Protein AF-A0A167DQ86-F1 (afdb_monomer_lite)

Organism: NCBI:txid796027

Radius of gyration: 18.03 Å; chains: 1; bounding box: 36×26×63 Å

pLDDT: mean 88.83, std 12.83, range [51.09, 98.56]

Secondary structure (DSSP, 8-state):
-HHHHHHHHHTTB--HHHHHHHHHHHHHHHHHHHHHHHHHHHSPP----TTPPTT-SHHHHHHHHHHHHHHHHHHHHTTTT--BHHHHHHHHHHHHHHHHHHHHHHH-TTS-HHHHHHHHHHHTTT---TT-

Structure (mmCIF, N/CA/C/O backbone):
data_AF-A0A167DQ86-F1
#
_entry.id   AF-A0A167DQ86-F1
#
loop_
_atom_site.group_PDB
_atom_site.id
_atom_site.type_symbol
_atom_site.label_atom_id
_atom_site.label_alt_id
_atom_site.label_comp_id
_atom_site.label_asym_id
_atom_site.label_entity_id
_atom_site.label_seq_id
_atom_site.pdbx_PDB_ins_code
_atom_site.Cartn_x
_atom_site.Cartn_y
_atom_site.Cartn_z
_atom_site.occupancy
_atom_site.B_iso_or_equiv
_atom_site.auth_seq_id
_atom_site.auth_comp_id
_atom_site.auth_asym_id
_atom_site.auth_atom_id
_atom_site.pdbx_PDB_model_num
ATOM 1 N N . MET A 1 1 ? 5.060 -5.202 -28.983 1.00 54.25 1 MET A N 1
ATOM 2 C CA . MET A 1 1 ? 5.391 -4.492 -27.725 1.00 54.25 1 MET A CA 1
ATOM 3 C C . MET A 1 1 ? 6.243 -5.345 -26.786 1.00 54.25 1 MET A C 1
ATOM 5 O O . MET A 1 1 ? 7.209 -4.807 -26.266 1.00 54.25 1 MET A O 1
ATOM 9 N N . GLU A 1 2 ? 5.991 -6.654 -26.638 1.00 55.84 2 GLU A N 1
ATOM 10 C CA . GLU A 1 2 ? 6.811 -7.569 -25.805 1.00 55.84 2 GLU A CA 1
ATOM 11 C C . GLU A 1 2 ? 8.326 -7.506 -26.061 1.00 55.84 2 GLU A C 1
ATOM 13 O O . GLU A 1 2 ? 9.114 -7.437 -25.121 1.00 55.84 2 GLU A O 1
ATOM 18 N N . PHE A 1 3 ? 8.755 -7.466 -27.329 1.00 51.72 3 PHE A N 1
ATOM 19 C CA . PHE A 1 3 ? 10.181 -7.402 -27.679 1.00 51.72 3 PHE A CA 1
ATOM 20 C C . PHE A 1 3 ? 10.897 -6.155 -27.127 1.00 51.72 3 PHE A C 1
ATOM 22 O O . PHE A 1 3 ? 12.071 -6.237 -26.772 1.00 51.72 3 PHE A O 1
ATOM 29 N N . ILE A 1 4 ? 10.200 -5.016 -27.021 1.00 56.81 4 ILE A N 1
ATOM 30 C CA . ILE A 1 4 ? 10.760 -3.756 -26.501 1.00 56.81 4 ILE A CA 1
ATOM 31 C C . ILE A 1 4 ? 10.888 -3.829 -24.975 1.00 56.81 4 ILE A C 1
ATOM 33 O O . ILE A 1 4 ? 11.920 -3.439 -24.430 1.00 56.81 4 ILE A O 1
ATOM 37 N N . ASN A 1 5 ? 9.898 -4.416 -24.295 1.00 57.16 5 ASN A N 1
ATOM 38 C CA . ASN A 1 5 ? 9.932 -4.623 -22.845 1.00 57.16 5 ASN A CA 1
ATOM 39 C C . ASN A 1 5 ? 11.073 -5.573 -22.441 1.00 57.16 5 ASN A C 1
ATOM 41 O O . ASN A 1 5 ? 11.830 -5.277 -21.517 1.00 57.16 5 ASN A O 1
ATOM 45 N N . LYS A 1 6 ? 11.281 -6.657 -23.201 1.00 58.72 6 LYS A N 1
ATOM 46 C CA . LYS A 1 6 ? 12.361 -7.627 -22.953 1.00 58.72 6 LYS A CA 1
ATOM 47 C C . LYS A 1 6 ? 13.763 -7.043 -23.189 1.00 58.72 6 LYS A C 1
ATOM 49 O O . LYS A 1 6 ? 14.715 -7.435 -22.512 1.00 58.72 6 LYS A O 1
ATOM 54 N N . LEU A 1 7 ? 13.907 -6.098 -24.128 1.00 59.38 7 LEU A N 1
ATOM 55 C CA . LEU A 1 7 ? 15.161 -5.361 -24.345 1.00 59.38 7 LEU A CA 1
ATOM 56 C C . LEU A 1 7 ? 15.422 -4.330 -23.236 1.00 59.38 7 LEU A C 1
ATOM 58 O O . LEU A 1 7 ? 16.546 -4.249 -22.742 1.00 59.38 7 LEU A O 1
ATOM 62 N N . GLY A 1 8 ? 14.391 -3.586 -22.819 1.00 61.59 8 GLY A N 1
ATOM 63 C CA . GLY A 1 8 ? 14.462 -2.643 -21.699 1.00 61.59 8 GLY A CA 1
ATOM 64 C C . GLY A 1 8 ? 14.874 -3.323 -20.392 1.00 61.59 8 GLY A C 1
ATOM 65 O O . GLY A 1 8 ? 15.741 -2.816 -19.684 1.00 61.59 8 GLY A O 1
ATOM 66 N N . TYR A 1 9 ? 14.367 -4.531 -20.137 1.00 61.41 9 TYR A N 1
ATOM 67 C CA . TYR A 1 9 ? 14.742 -5.340 -18.976 1.00 61.41 9 TYR A CA 1
ATOM 68 C C . TYR A 1 9 ? 16.229 -5.717 -18.950 1.00 61.41 9 TYR A C 1
ATOM 70 O O . TYR A 1 9 ? 16.888 -5.558 -17.923 1.00 61.41 9 TYR A O 1
ATOM 78 N N . LYS A 1 10 ? 16.804 -6.145 -20.084 1.00 62.16 10 LYS A N 1
ATOM 79 C CA . LYS A 1 10 ? 18.254 -6.413 -20.178 1.00 62.16 10 LYS A CA 1
ATOM 80 C C . LYS A 1 10 ? 19.101 -5.163 -19.915 1.00 62.16 10 LYS A C 1
ATOM 82 O O . LYS A 1 10 ? 20.251 -5.286 -19.505 1.00 62.16 10 LYS A O 1
ATOM 87 N N . ALA A 1 11 ? 18.527 -3.981 -20.125 1.00 72.81 11 ALA A N 1
ATOM 88 C CA . ALA A 1 11 ? 19.120 -2.693 -19.785 1.00 72.81 11 ALA A CA 1
ATOM 89 C C . ALA A 1 11 ? 18.756 -2.200 -18.363 1.00 72.81 11 ALA A C 1
ATOM 91 O O . ALA A 1 11 ? 19.175 -1.113 -17.972 1.00 72.81 11 ALA A O 1
ATOM 92 N N . GLY A 1 12 ? 18.019 -2.991 -17.574 1.00 82.88 12 GLY A N 1
ATOM 93 C CA . GLY A 1 12 ? 17.649 -2.685 -16.191 1.00 82.88 12 GLY A CA 1
ATOM 94 C C . GLY A 1 12 ? 16.401 -1.813 -16.035 1.00 82.88 12 GLY A C 1
ATOM 95 O O . GLY A 1 12 ? 16.280 -1.137 -15.008 1.00 82.88 12 GLY A O 1
ATOM 96 N N . PHE A 1 13 ? 15.494 -1.813 -17.019 1.00 89.31 13 PHE A N 1
ATOM 97 C CA . PHE A 1 13 ? 14.268 -1.013 -17.014 1.00 89.31 13 PHE A CA 1
ATOM 98 C C . PHE A 1 13 ? 12.974 -1.844 -16.975 1.00 89.31 13 PHE A C 1
ATOM 100 O O . PHE A 1 13 ? 12.912 -2.923 -17.559 1.00 89.31 13 PHE A O 1
ATOM 107 N N . VAL A 1 14 ? 11.933 -1.307 -16.332 1.00 90.25 14 VAL A N 1
ATOM 108 C CA . VAL A 1 14 ? 10.552 -1.824 -16.341 1.00 90.25 14 VAL A CA 1
ATOM 109 C C . VAL A 1 14 ? 9.670 -1.046 -17.328 1.00 90.25 14 VAL A C 1
ATOM 111 O O . VAL A 1 14 ? 9.972 0.113 -17.631 1.00 90.25 14 VAL A O 1
ATOM 114 N N . PRO A 1 15 ? 8.592 -1.648 -17.863 1.00 92.25 15 PRO A N 1
ATOM 115 C CA . PRO A 1 15 ? 7.664 -0.953 -18.751 1.00 92.25 15 PRO A CA 1
ATOM 116 C C . PRO A 1 15 ? 6.874 0.149 -18.031 1.00 92.25 15 PRO A C 1
ATOM 118 O O . PRO A 1 15 ? 6.706 0.139 -16.816 1.00 92.25 15 PRO A O 1
ATOM 121 N N . MET A 1 16 ? 6.307 1.078 -18.805 1.00 92.31 16 MET A N 1
ATOM 122 C CA . MET A 1 16 ? 5.452 2.153 -18.276 1.00 92.31 16 MET A CA 1
ATOM 123 C C . MET A 1 16 ? 4.210 1.628 -17.533 1.00 92.31 16 MET A C 1
ATOM 125 O O . MET A 1 16 ? 3.734 2.277 -16.607 1.00 92.31 16 MET A O 1
ATOM 129 N N . GLY A 1 17 ? 3.696 0.451 -17.914 1.00 94.44 17 GLY A N 1
ATOM 130 C CA . GLY A 1 17 ? 2.611 -0.215 -17.184 1.00 94.44 17 GLY A CA 1
ATOM 131 C C . GLY A 1 17 ? 2.967 -0.444 -15.715 1.00 94.44 17 GLY A C 1
ATOM 132 O O . GLY A 1 17 ? 2.192 -0.071 -14.839 1.00 94.44 17 GLY A O 1
ATOM 133 N N . ASP A 1 18 ? 4.187 -0.918 -15.455 1.00 95.38 18 ASP A N 1
ATOM 134 C CA . ASP A 1 18 ? 4.678 -1.198 -14.106 1.00 95.38 18 ASP A CA 1
ATOM 135 C C . ASP A 1 18 ? 4.803 0.094 -13.295 1.00 95.38 18 ASP A C 1
ATOM 137 O O . ASP A 1 18 ? 4.307 0.197 -12.179 1.00 95.38 18 ASP A O 1
ATOM 141 N N . VAL A 1 19 ? 5.358 1.137 -13.915 1.00 96.25 19 VAL A N 1
ATOM 142 C CA . VAL A 1 19 ? 5.466 2.481 -13.330 1.00 96.25 19 VAL A CA 1
ATOM 143 C C . VAL A 1 19 ? 4.095 3.050 -12.948 1.00 96.25 19 VAL A C 1
ATOM 145 O O . VAL A 1 19 ? 3.956 3.699 -11.910 1.00 96.25 19 VAL A O 1
ATOM 148 N N . ASN A 1 20 ? 3.074 2.827 -13.777 1.00 97.44 20 ASN A N 1
ATOM 149 C CA . ASN A 1 20 ? 1.711 3.267 -13.491 1.00 97.44 20 ASN A CA 1
ATOM 150 C C . ASN A 1 20 ? 1.061 2.440 -12.376 1.00 97.44 20 ASN A C 1
ATOM 152 O O . ASN A 1 20 ? 0.369 3.013 -11.535 1.00 97.44 20 ASN A O 1
ATOM 156 N N . ALA A 1 21 ? 1.309 1.131 -12.335 1.00 97.62 21 ALA A N 1
ATOM 157 C CA . ALA A 1 21 ? 0.846 0.269 -11.255 1.00 97.62 21 ALA A CA 1
ATOM 158 C C . ALA A 1 21 ? 1.465 0.680 -9.909 1.00 97.62 21 ALA A C 1
ATOM 160 O O . ALA A 1 21 ? 0.732 0.899 -8.947 1.00 97.62 21 ALA A O 1
ATOM 161 N N . GLN A 1 22 ? 2.779 0.943 -9.862 1.00 98.00 22 GLN A N 1
ATOM 162 C CA . GLN A 1 22 ? 3.455 1.470 -8.668 1.00 98.00 22 GLN A CA 1
ATOM 163 C C . GLN A 1 22 ? 2.773 2.742 -8.136 1.00 98.00 22 GLN A C 1
ATOM 165 O O . GLN A 1 22 ? 2.472 2.840 -6.949 1.00 98.00 22 GLN A O 1
ATOM 170 N N . LYS A 1 23 ? 2.475 3.705 -9.021 1.00 98.25 23 LYS A N 1
ATOM 171 C CA . LYS A 1 23 ? 1.783 4.959 -8.668 1.00 98.25 23 LYS A CA 1
ATOM 172 C C . LYS A 1 23 ? 0.415 4.713 -8.039 1.00 98.25 23 LYS A C 1
ATOM 174 O O . LYS A 1 23 ? 0.075 5.340 -7.035 1.00 98.25 23 LYS A O 1
ATOM 179 N N . ARG A 1 24 ? -0.379 3.806 -8.623 1.00 98.31 24 ARG A N 1
ATOM 180 C CA . ARG A 1 24 ? -1.706 3.456 -8.093 1.00 98.31 24 ARG A CA 1
ATOM 181 C C . ARG A 1 24 ? -1.590 2.824 -6.713 1.00 98.31 24 ARG A C 1
ATOM 183 O O . ARG A 1 24 ? -2.239 3.306 -5.789 1.00 98.31 24 ARG A O 1
ATOM 190 N N . CYS A 1 25 ? -0.727 1.821 -6.559 1.00 98.44 25 CYS A N 1
ATOM 191 C CA . CYS A 1 25 ? -0.499 1.147 -5.283 1.00 98.44 25 CYS A CA 1
ATOM 192 C C . CYS A 1 25 ? 0.005 2.119 -4.204 1.00 98.44 25 CYS A C 1
ATOM 194 O O . CYS A 1 25 ? -0.529 2.142 -3.099 1.00 98.44 25 CYS A O 1
ATOM 196 N N . TYR A 1 26 ? 0.961 2.994 -4.532 1.00 98.50 26 TYR A N 1
ATOM 197 C CA . TYR A 1 26 ? 1.479 4.007 -3.607 1.00 98.50 26 TYR A CA 1
ATOM 198 C C . TYR A 1 26 ? 0.400 4.981 -3.130 1.00 98.50 26 TYR A C 1
ATOM 200 O O . TYR A 1 26 ? 0.277 5.253 -1.932 1.00 98.50 26 TYR A O 1
ATOM 208 N N . ALA A 1 27 ? -0.416 5.487 -4.059 1.00 98.38 27 ALA A N 1
ATOM 209 C CA . ALA A 1 27 ? -1.550 6.337 -3.719 1.00 98.38 27 ALA A CA 1
ATOM 210 C C . ALA A 1 27 ? -2.568 5.593 -2.838 1.00 98.38 27 ALA A C 1
ATOM 212 O O . ALA A 1 27 ? -3.171 6.196 -1.950 1.00 98.38 27 ALA A O 1
ATOM 213 N N . TYR A 1 28 ? -2.729 4.285 -3.047 1.00 98.38 28 TYR A N 1
ATOM 214 C CA . TYR A 1 28 ? -3.633 3.446 -2.269 1.00 98.38 28 TYR A CA 1
ATOM 215 C C . TYR A 1 28 ? -3.187 3.265 -0.814 1.00 98.38 28 TYR A C 1
ATOM 217 O O . TYR A 1 28 ? -4.022 3.338 0.086 1.00 98.38 28 TYR A O 1
ATOM 225 N N . ILE A 1 29 ? -1.877 3.146 -0.563 1.00 98.56 29 ILE A N 1
ATOM 226 C CA . ILE A 1 29 ? -1.323 3.177 0.804 1.00 98.56 29 ILE A CA 1
ATOM 227 C C . ILE A 1 29 ? -1.702 4.495 1.497 1.00 98.56 29 ILE A C 1
ATOM 229 O O . ILE A 1 29 ? -2.127 4.489 2.649 1.00 98.56 29 ILE A O 1
ATOM 233 N N . GLY A 1 30 ? -1.604 5.624 0.783 1.00 98.31 30 GLY A N 1
ATOM 234 C CA . GLY A 1 30 ? -2.034 6.931 1.294 1.00 98.31 30 GLY A CA 1
ATOM 235 C C . GLY A 1 30 ? -3.510 6.951 1.706 1.00 98.31 30 GLY A C 1
ATOM 236 O O . GLY A 1 30 ? -3.832 7.364 2.814 1.00 98.31 30 GLY A O 1
ATOM 237 N N . ARG A 1 31 ? -4.398 6.409 0.863 1.00 98.44 31 ARG A N 1
ATOM 238 C CA . ARG A 1 31 ? -5.834 6.301 1.181 1.00 98.44 31 ARG A CA 1
ATOM 239 C C . ARG A 1 31 ? -6.108 5.442 2.411 1.00 98.44 31 ARG A C 1
ATOM 241 O O . ARG A 1 31 ? -6.999 5.777 3.188 1.00 98.44 31 ARG A O 1
ATOM 248 N N . ALA A 1 32 ? -5.367 4.352 2.599 1.00 98.38 32 ALA A N 1
ATOM 249 C CA . ALA A 1 32 ? -5.506 3.518 3.788 1.00 98.38 32 ALA A CA 1
ATOM 250 C C . ALA A 1 32 ? -5.104 4.276 5.062 1.00 98.38 32 ALA A C 1
ATOM 252 O O . ALA A 1 32 ? -5.830 4.231 6.053 1.00 98.38 32 ALA A O 1
ATOM 253 N N . ILE A 1 33 ? -4.001 5.035 5.017 1.00 98.44 33 ILE A N 1
ATOM 254 C CA . ILE A 1 33 ? -3.576 5.900 6.129 1.00 98.44 33 ILE A CA 1
ATOM 255 C C . ILE A 1 33 ? -4.674 6.917 6.466 1.00 98.44 33 ILE A C 1
ATOM 257 O O . ILE A 1 33 ? -5.060 7.026 7.629 1.00 98.44 33 ILE A O 1
ATOM 261 N N . ASP A 1 34 ? -5.212 7.609 5.459 1.00 98.31 34 ASP A N 1
ATOM 262 C CA . ASP A 1 34 ? -6.270 8.607 5.651 1.00 98.31 34 ASP A CA 1
ATOM 263 C C . ASP A 1 34 ? -7.542 7.973 6.237 1.00 98.31 34 ASP A C 1
ATOM 265 O O . ASP A 1 34 ? -8.138 8.514 7.166 1.00 98.31 34 ASP A O 1
ATOM 269 N N . THR A 1 35 ? -7.918 6.784 5.755 1.00 97.69 35 THR A N 1
ATOM 270 C CA . THR A 1 35 ? -9.094 6.037 6.233 1.00 97.69 35 THR A CA 1
ATOM 271 C C . THR A 1 35 ? -8.964 5.676 7.711 1.00 97.69 35 THR A C 1
ATOM 273 O O . THR A 1 35 ? -9.899 5.881 8.489 1.00 97.69 35 THR A O 1
ATOM 276 N N . ILE A 1 36 ? -7.796 5.179 8.130 1.00 97.00 36 ILE A N 1
ATOM 277 C CA . ILE A 1 36 ? -7.559 4.867 9.543 1.00 97.00 36 ILE A CA 1
ATOM 278 C C . ILE A 1 36 ? -7.526 6.149 10.377 1.00 97.00 36 ILE A C 1
ATOM 280 O O . ILE A 1 36 ? -8.071 6.170 11.479 1.00 97.00 36 ILE A O 1
ATOM 284 N N . GLN A 1 37 ? -6.927 7.227 9.866 1.00 96.75 37 GLN A N 1
ATOM 285 C CA . GLN A 1 37 ? -6.851 8.490 10.592 1.00 96.75 37 GLN A CA 1
ATOM 286 C C . GLN A 1 37 ? -8.242 9.082 10.837 1.00 96.75 37 GLN A C 1
ATOM 288 O O . GLN A 1 37 ? -8.516 9.541 11.946 1.00 96.75 37 GLN A O 1
ATOM 293 N N . THR A 1 38 ? -9.129 9.029 9.842 1.00 96.31 38 THR A N 1
ATOM 294 C CA . THR A 1 38 ? -10.538 9.399 10.007 1.00 96.31 38 THR A CA 1
ATOM 295 C C . THR A 1 38 ? -11.203 8.536 11.072 1.00 96.31 38 THR A C 1
ATOM 297 O O . THR A 1 38 ? -11.780 9.083 12.005 1.00 96.31 38 THR A O 1
ATOM 300 N N . ARG A 1 39 ? -11.030 7.208 11.020 1.00 94.19 39 ARG A N 1
ATOM 301 C CA . ARG A 1 39 ? -11.594 6.305 12.034 1.00 94.19 39 ARG A CA 1
ATOM 302 C C . ARG A 1 39 ? -11.111 6.641 13.444 1.00 94.19 39 ARG A C 1
ATOM 304 O O . ARG A 1 39 ? -11.926 6.688 14.351 1.00 94.19 39 ARG A O 1
ATOM 311 N N . ILE A 1 40 ? -9.818 6.911 13.631 1.00 92.88 40 ILE A N 1
ATOM 312 C CA . ILE A 1 40 ? -9.261 7.321 14.932 1.00 92.88 40 ILE A CA 1
ATOM 313 C C . ILE A 1 40 ? -9.909 8.617 15.430 1.00 92.88 40 ILE A C 1
ATOM 315 O O . ILE A 1 40 ? -10.179 8.733 16.621 1.00 92.88 40 ILE A O 1
ATOM 319 N N . ASN A 1 41 ? -10.138 9.585 14.542 1.00 92.38 41 ASN A N 1
ATOM 320 C CA . ASN A 1 41 ? -10.756 10.860 14.906 1.00 92.38 41 ASN A CA 1
ATOM 321 C C . ASN A 1 41 ? -12.237 10.707 15.289 1.00 92.38 41 ASN A C 1
ATOM 323 O O . ASN A 1 41 ? -12.733 11.499 16.087 1.00 92.38 41 ASN A O 1
ATOM 327 N N . ASP A 1 42 ? -12.912 9.697 14.736 1.00 93.00 42 ASP A N 1
ATOM 328 C CA . ASP A 1 42 ? -14.319 9.389 15.010 1.00 93.00 42 ASP A CA 1
ATOM 329 C C . ASP A 1 42 ? -14.511 8.512 16.260 1.00 93.00 42 ASP A C 1
ATOM 331 O O . ASP A 1 42 ? -15.640 8.350 16.732 1.00 93.00 42 ASP A O 1
ATOM 335 N N . LEU A 1 43 ? -13.434 7.939 16.816 1.00 88.88 43 LEU A N 1
ATOM 336 C CA . LEU A 1 43 ? -13.524 7.143 18.037 1.00 88.88 43 LEU A CA 1
ATOM 337 C C . LEU A 1 43 ? -13.913 8.017 19.237 1.00 88.88 43 LEU A C 1
ATOM 339 O O . LEU A 1 43 ? -13.408 9.135 19.392 1.00 88.88 43 LEU A O 1
ATOM 343 N N . PRO A 1 44 ? -14.764 7.500 20.142 1.00 84.50 44 PRO A N 1
ATOM 344 C CA . PRO A 1 44 ? -15.011 8.172 21.404 1.00 84.50 44 PRO A CA 1
ATOM 345 C C . PRO A 1 44 ? -13.703 8.276 22.207 1.00 84.50 44 PRO A C 1
ATOM 347 O O . PRO A 1 44 ? -12.801 7.444 22.046 1.00 84.50 44 PRO A O 1
ATOM 350 N N . PRO A 1 45 ? -13.581 9.272 23.102 1.00 76.19 45 PRO A N 1
ATOM 351 C CA . PRO A 1 45 ? -12.465 9.337 24.033 1.00 76.19 45 PRO A CA 1
ATOM 352 C C . PRO A 1 45 ? -12.335 8.011 24.784 1.00 76.19 45 PRO A C 1
ATOM 354 O O . PRO A 1 45 ? -13.328 7.485 25.283 1.00 76.19 45 PRO A O 1
ATOM 357 N N . VAL A 1 46 ? -11.115 7.475 24.868 1.00 71.12 46 VAL A N 1
ATOM 358 C CA . VAL A 1 46 ? -10.855 6.258 25.642 1.00 71.12 46 VAL A CA 1
ATOM 359 C C . VAL A 1 46 ? -11.117 6.576 27.111 1.00 71.12 46 VAL A C 1
ATOM 361 O O . VAL A 1 46 ? -10.339 7.286 27.754 1.00 71.12 46 VAL A O 1
ATOM 364 N N . GLU A 1 47 ? -12.225 6.074 27.645 1.00 67.75 47 GLU A N 1
ATOM 365 C CA . GLU A 1 47 ? -12.433 6.043 29.085 1.00 67.75 47 GLU A CA 1
ATOM 366 C C . GLU A 1 47 ? -11.465 5.007 29.668 1.00 67.75 47 GLU A C 1
ATOM 368 O O . GLU A 1 47 ? -11.322 3.904 29.138 1.00 67.75 47 GLU A O 1
ATOM 373 N N . ASN A 1 48 ? -10.732 5.372 30.724 1.00 63.81 48 ASN A N 1
ATOM 374 C CA . ASN A 1 48 ? -9.800 4.455 31.379 1.00 63.81 48 ASN A CA 1
ATOM 375 C C . ASN A 1 48 ? -10.597 3.375 32.125 1.00 63.81 48 ASN A C 1
ATOM 377 O O . ASN A 1 48 ? -10.816 3.488 33.332 1.00 63.81 48 ASN A O 1
ATOM 381 N N . GLU A 1 49 ? -11.049 2.346 31.412 1.00 66.19 49 GLU A N 1
ATOM 382 C CA . GLU A 1 49 ? -11.715 1.206 32.026 1.00 66.19 49 GLU A CA 1
ATOM 383 C C . GLU A 1 49 ? -10.701 0.367 32.824 1.00 66.19 49 GLU A C 1
ATOM 385 O O . GLU A 1 49 ? -9.691 -0.094 32.273 1.00 66.19 49 GLU A O 1
ATOM 390 N N . PRO A 1 50 ? -10.931 0.143 34.133 1.00 72.56 50 PRO A N 1
ATOM 391 C CA . PRO A 1 50 ? -10.059 -0.701 34.937 1.00 72.56 50 PRO A CA 1
ATOM 392 C C . PRO A 1 5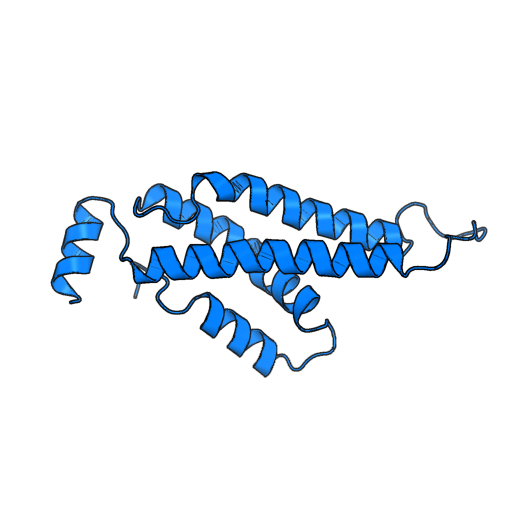0 ? -10.056 -2.139 34.400 1.00 72.56 50 PRO A C 1
ATOM 394 O O . PRO A 1 50 ? -11.073 -2.825 34.450 1.00 72.56 50 PRO A O 1
ATOM 397 N N . GLY A 1 51 ? -8.899 -2.615 33.933 1.00 73.25 51 GLY A N 1
ATOM 398 C CA . GLY A 1 51 ? -8.703 -4.006 33.502 1.00 73.25 51 GLY A CA 1
ATOM 399 C C . GLY A 1 51 ? -8.422 -4.210 32.011 1.00 73.25 51 GLY A C 1
ATOM 400 O O . GLY A 1 51 ? -8.076 -5.328 31.632 1.00 73.25 51 GLY A O 1
ATOM 401 N N . VAL A 1 52 ? -8.494 -3.167 31.176 1.00 70.25 52 VAL A N 1
ATOM 402 C CA . VAL A 1 52 ? -8.051 -3.238 29.772 1.00 70.25 52 VAL A CA 1
ATOM 403 C C . VAL A 1 52 ? -6.528 -3.039 29.704 1.00 70.25 52 VAL A C 1
ATOM 405 O O . VAL A 1 52 ? -6.027 -2.031 30.213 1.00 70.25 52 VAL A O 1
ATOM 408 N N . PRO A 1 53 ? -5.753 -3.972 29.115 1.00 72.12 53 PRO A N 1
ATOM 409 C CA . PRO A 1 53 ? -4.319 -3.781 28.936 1.00 72.12 53 PRO A CA 1
ATOM 410 C C . PRO A 1 53 ? -4.007 -2.521 28.105 1.00 72.12 53 PRO A C 1
ATOM 412 O O . PRO A 1 53 ? -4.687 -2.243 27.116 1.00 72.12 53 PRO A O 1
ATOM 415 N N . PRO A 1 54 ? -2.956 -1.755 28.443 1.00 69.19 54 PRO A N 1
ATOM 416 C CA . PRO A 1 54 ? -2.528 -0.635 27.614 1.00 69.19 54 PRO A CA 1
ATOM 417 C C . PRO A 1 54 ? -2.205 -1.099 26.191 1.00 69.19 54 PRO A C 1
ATOM 419 O O . PRO A 1 54 ? -1.509 -2.097 26.003 1.00 69.19 54 PRO A O 1
ATOM 422 N N . GLY A 1 55 ? -2.671 -0.358 25.187 1.00 71.12 55 GLY A N 1
ATOM 423 C CA . GLY A 1 55 ? -2.354 -0.643 23.788 1.00 71.12 55 GLY A CA 1
ATOM 424 C C . GLY A 1 55 ? -3.265 -1.667 23.105 1.00 71.12 55 GLY A C 1
ATOM 425 O O . GLY A 1 55 ? -3.053 -1.942 21.925 1.00 71.12 55 GLY A O 1
ATOM 426 N N . THR A 1 56 ? -4.261 -2.221 23.807 1.00 76.56 56 THR A N 1
ATOM 427 C CA . THR A 1 56 ? -5.272 -3.114 23.208 1.00 76.56 56 THR A CA 1
ATOM 428 C C . THR A 1 56 ? -6.575 -2.404 22.861 1.00 76.56 56 THR A C 1
ATOM 430 O O . THR A 1 56 ? -7.460 -3.022 22.277 1.00 76.56 56 THR A O 1
ATOM 433 N N . ASP A 1 57 ? -6.715 -1.128 23.227 1.00 85.25 57 ASP A N 1
ATOM 434 C CA . ASP A 1 57 ? -7.834 -0.312 22.773 1.00 85.25 57 ASP A CA 1
ATOM 435 C C . ASP A 1 57 ? -7.763 -0.100 21.254 1.00 85.25 57 ASP A C 1
ATOM 437 O O . ASP A 1 57 ? -6.690 -0.115 20.641 1.00 85.25 57 ASP A O 1
ATOM 441 N N . GLU A 1 58 ? -8.926 0.105 20.641 1.00 87.88 58 GLU A N 1
ATOM 442 C CA . GLU A 1 58 ? -9.046 0.230 19.190 1.00 87.88 58 GLU A CA 1
ATOM 443 C C . GLU A 1 58 ? -8.151 1.344 18.627 1.00 87.88 58 GLU A C 1
ATOM 445 O O . GLU A 1 58 ? -7.482 1.143 17.612 1.00 87.88 58 GLU A O 1
ATOM 450 N N . ALA A 1 59 ? -8.061 2.491 19.309 1.00 88.56 59 ALA A N 1
ATOM 451 C CA . ALA A 1 59 ? -7.239 3.605 18.850 1.00 88.56 59 ALA A CA 1
ATOM 452 C C . ALA A 1 59 ? -5.750 3.233 18.816 1.00 88.56 59 ALA A C 1
ATOM 454 O O . ALA A 1 59 ? -5.039 3.614 17.884 1.00 88.56 59 ALA A O 1
ATOM 455 N N . SER A 1 60 ? -5.263 2.479 19.801 1.00 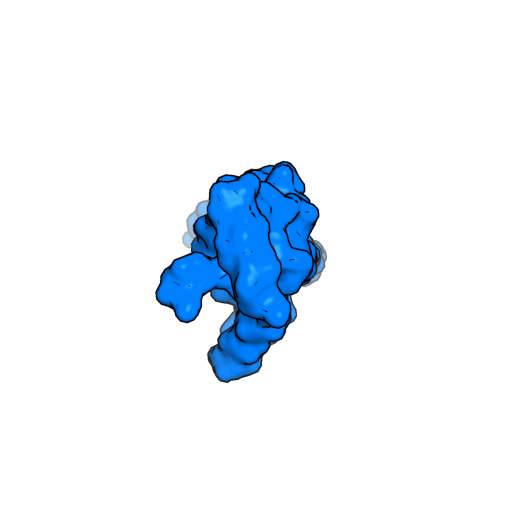89.38 60 SER A N 1
ATOM 456 C CA . SER A 1 60 ? -3.888 1.975 19.819 1.00 89.38 60 SER A CA 1
ATOM 457 C C . SER A 1 60 ? -3.608 0.969 18.700 1.00 89.38 60 SER A C 1
ATOM 459 O O . SER A 1 60 ? -2.567 1.067 18.043 1.00 89.38 60 SER A O 1
ATOM 461 N N . LEU A 1 61 ? -4.532 0.040 18.430 1.00 90.75 61 LEU A N 1
ATOM 462 C CA . LEU A 1 61 ? -4.389 -0.925 17.333 1.00 90.75 61 LEU A CA 1
ATOM 463 C C . LEU A 1 61 ? -4.338 -0.221 15.968 1.00 90.75 61 LEU A C 1
ATOM 465 O O . LEU A 1 61 ? -3.439 -0.486 15.169 1.00 90.75 61 LEU A O 1
ATOM 469 N N . LEU A 1 62 ? -5.232 0.743 15.742 1.00 93.62 62 LEU A N 1
ATOM 470 C CA . LEU A 1 62 ? -5.269 1.548 14.519 1.00 93.62 62 LEU A CA 1
ATOM 471 C C . LEU A 1 62 ? -4.007 2.414 14.345 1.00 93.62 62 LEU A C 1
ATOM 473 O O . LEU A 1 62 ? -3.486 2.543 13.239 1.00 93.62 62 LEU A O 1
ATOM 477 N N . LYS A 1 63 ? -3.450 2.970 15.430 1.00 93.62 63 LYS A N 1
ATOM 478 C CA . LYS A 1 63 ? -2.170 3.706 15.379 1.00 93.62 63 LYS A CA 1
ATOM 479 C C . LYS A 1 63 ? -0.997 2.809 14.984 1.00 93.62 63 LYS A C 1
ATOM 481 O O . LYS A 1 63 ? -0.119 3.248 14.240 1.00 93.62 63 LYS A O 1
ATOM 486 N N . ASN A 1 64 ? -0.970 1.566 15.468 1.00 93.75 64 ASN A N 1
ATOM 487 C CA . ASN A 1 64 ? 0.052 0.598 15.070 1.00 93.75 64 ASN A CA 1
ATOM 488 C C . ASN A 1 64 ? -0.051 0.270 13.575 1.00 93.75 64 ASN A C 1
ATOM 490 O O . ASN A 1 64 ? 0.970 0.224 12.892 1.00 93.75 64 ASN A O 1
ATOM 494 N N . GLU A 1 65 ? -1.268 0.110 13.060 1.00 94.62 65 GLU A N 1
ATOM 495 C CA . GLU A 1 65 ? -1.525 -0.139 11.640 1.00 94.62 65 GLU A CA 1
ATOM 496 C C . GLU A 1 65 ? -1.097 1.044 10.754 1.00 94.62 65 GLU A C 1
ATOM 498 O O . GLU A 1 65 ? -0.324 0.856 9.812 1.00 94.62 65 GLU A O 1
ATOM 503 N N . ILE A 1 66 ? -1.470 2.283 11.119 1.00 96.25 66 ILE A N 1
ATOM 504 C CA . ILE A 1 66 ? -0.979 3.501 10.446 1.00 96.25 66 ILE A CA 1
ATOM 505 C C . ILE A 1 66 ? 0.545 3.506 10.378 1.00 96.25 66 ILE A C 1
ATOM 507 O O . ILE A 1 66 ? 1.111 3.820 9.332 1.00 96.25 66 ILE A O 1
ATOM 511 N N . ARG A 1 67 ? 1.223 3.150 11.474 1.00 97.25 67 ARG A N 1
ATOM 512 C CA . ARG A 1 67 ? 2.686 3.151 11.521 1.00 97.25 67 ARG A CA 1
ATOM 513 C C . ARG A 1 67 ? 3.286 2.168 10.518 1.00 97.25 67 ARG A C 1
ATOM 515 O O . ARG A 1 67 ? 4.292 2.491 9.890 1.00 97.25 67 ARG A O 1
ATOM 522 N N . VAL A 1 68 ? 2.690 0.987 10.345 1.00 97.62 68 VAL A N 1
ATOM 523 C CA . VAL A 1 68 ? 3.131 0.013 9.333 1.00 97.62 68 VAL A CA 1
ATOM 524 C C . VAL A 1 68 ? 2.985 0.596 7.927 1.00 97.62 68 VAL A C 1
ATOM 526 O O . VAL A 1 68 ? 3.929 0.525 7.133 1.00 97.62 68 VAL A O 1
ATOM 529 N N . PHE A 1 69 ? 1.848 1.225 7.628 1.00 98.12 69 PHE A N 1
ATOM 530 C CA . PHE A 1 69 ? 1.594 1.809 6.310 1.00 98.12 69 PHE A CA 1
ATOM 531 C C . PHE A 1 69 ? 2.475 3.026 6.024 1.00 98.12 69 PHE A C 1
ATOM 533 O O . PHE A 1 69 ? 3.038 3.110 4.936 1.00 98.12 69 PHE A O 1
ATOM 540 N N . GLN A 1 70 ? 2.666 3.922 6.995 1.00 98.31 70 GLN A N 1
ATOM 541 C CA . GLN A 1 70 ? 3.570 5.071 6.881 1.00 98.31 70 GLN A CA 1
ATOM 542 C C . GLN A 1 70 ? 5.010 4.620 6.641 1.00 98.31 70 GLN A C 1
ATOM 544 O O . GLN A 1 70 ? 5.609 5.021 5.649 1.00 98.31 70 GLN A O 1
ATOM 549 N N . ASN A 1 71 ? 5.530 3.705 7.467 1.00 97.88 71 ASN A N 1
ATOM 550 C CA . ASN A 1 71 ? 6.883 3.179 7.287 1.00 97.88 71 ASN A CA 1
ATOM 551 C C . ASN A 1 71 ? 7.063 2.547 5.902 1.00 97.88 71 ASN A C 1
ATOM 553 O O . ASN A 1 71 ? 8.090 2.738 5.256 1.00 97.88 71 ASN A O 1
ATOM 557 N N . THR A 1 72 ? 6.071 1.781 5.442 1.00 97.56 72 THR A N 1
ATOM 558 C CA . THR A 1 72 ? 6.140 1.144 4.124 1.00 97.56 72 THR A CA 1
ATOM 559 C C . THR A 1 72 ? 6.106 2.181 3.010 1.00 97.56 72 THR A C 1
ATOM 561 O O . THR A 1 72 ? 6.907 2.099 2.082 1.00 97.56 72 THR A O 1
ATOM 564 N N . ARG A 1 73 ? 5.230 3.184 3.121 1.00 97.19 73 ARG A N 1
ATOM 565 C CA . ARG A 1 73 ? 5.130 4.294 2.172 1.00 97.19 73 ARG A CA 1
ATOM 566 C C . ARG A 1 73 ? 6.454 5.048 2.054 1.00 97.19 73 ARG A C 1
ATOM 568 O O . ARG A 1 73 ? 6.930 5.240 0.939 1.00 97.19 73 ARG A O 1
ATOM 575 N N . ASP A 1 74 ? 7.075 5.381 3.181 1.00 97.25 74 ASP A N 1
ATOM 576 C CA . ASP A 1 74 ? 8.364 6.077 3.229 1.00 97.25 74 ASP A CA 1
ATOM 577 C C . ASP A 1 74 ? 9.486 5.237 2.594 1.00 97.25 74 ASP A C 1
ATOM 579 O O . ASP A 1 74 ? 10.309 5.750 1.835 1.00 97.25 74 ASP A O 1
ATOM 583 N N . LEU A 1 75 ? 9.501 3.920 2.845 1.00 96.19 75 LEU A N 1
ATOM 584 C CA . LEU A 1 75 ? 10.483 3.006 2.251 1.00 96.19 75 LEU A CA 1
ATOM 585 C C . LEU A 1 75 ? 10.377 2.950 0.724 1.00 96.19 75 LEU A C 1
ATOM 587 O O . LEU A 1 75 ? 11.404 2.891 0.043 1.00 96.19 75 LEU A O 1
ATOM 591 N N . VAL A 1 76 ? 9.158 2.974 0.180 1.00 96.31 76 VAL A N 1
ATOM 592 C CA . VAL A 1 76 ? 8.934 2.833 -1.264 1.00 96.31 76 VAL A CA 1
ATOM 593 C C . VAL A 1 76 ? 8.882 4.163 -2.019 1.00 96.31 76 VAL A C 1
ATOM 595 O O . VAL A 1 76 ? 8.949 4.147 -3.247 1.00 96.31 76 VAL A O 1
ATOM 598 N N . GLU A 1 77 ? 8.834 5.312 -1.338 1.00 96.69 77 GLU A N 1
ATOM 599 C CA . GLU A 1 77 ? 8.724 6.644 -1.960 1.00 96.69 77 GLU A CA 1
ATOM 600 C C . GLU A 1 77 ? 9.835 6.903 -2.996 1.00 96.69 77 GLU A C 1
ATOM 602 O O . GLU A 1 77 ? 9.589 7.373 -4.107 1.00 96.69 77 GLU A O 1
ATOM 607 N N . ALA A 1 78 ? 11.078 6.524 -2.686 1.00 92.06 78 ALA A N 1
ATOM 608 C CA . ALA A 1 78 ? 12.212 6.707 -3.598 1.00 92.06 78 ALA A CA 1
ATOM 609 C C . ALA A 1 78 ? 12.192 5.766 -4.824 1.00 92.06 78 ALA A C 1
ATOM 611 O O . ALA A 1 78 ? 12.958 5.976 -5.789 1.00 92.06 78 ALA A O 1
ATOM 612 N N . SER A 1 79 ? 11.364 4.722 -4.759 1.00 91.12 79 SER A N 1
ATOM 613 C CA . SER A 1 79 ? 11.173 3.694 -5.782 1.00 91.12 79 SER A CA 1
ATOM 614 C C . SER A 1 79 ? 9.910 3.881 -6.605 1.00 91.12 79 SER A C 1
ATOM 616 O O . SER A 1 79 ? 9.877 3.404 -7.736 1.00 91.12 79 SER A O 1
ATOM 618 N N . GLU A 1 80 ? 8.927 4.608 -6.084 1.00 92.44 80 GLU A N 1
ATOM 619 C CA . GLU A 1 80 ? 7.683 4.896 -6.778 1.00 92.44 80 GLU A CA 1
ATOM 620 C C . GLU A 1 80 ? 7.927 5.645 -8.096 1.00 92.44 80 GLU A C 1
ATOM 622 O O . GLU A 1 80 ? 8.785 6.534 -8.225 1.00 92.44 80 GLU A O 1
ATOM 627 N N . GLY A 1 81 ? 7.195 5.211 -9.123 1.00 88.81 81 GLY A N 1
ATOM 628 C CA . GLY A 1 81 ? 7.205 5.842 -10.431 1.00 88.81 81 GLY A CA 1
ATOM 629 C C . GLY A 1 81 ? 8.541 5.701 -11.170 1.00 88.81 81 GLY A C 1
ATOM 630 O O . GLY A 1 81 ? 8.802 6.458 -12.113 1.00 88.81 81 GLY A O 1
ATOM 631 N N . LYS A 1 82 ? 9.421 4.783 -10.747 1.00 91.00 82 LYS A N 1
ATOM 632 C CA . LYS A 1 82 ? 10.745 4.609 -11.353 1.00 91.00 82 LYS A CA 1
ATOM 633 C C . LYS A 1 82 ? 10.738 3.470 -12.356 1.00 91.00 82 LYS A C 1
ATOM 635 O O . LYS A 1 82 ? 10.327 2.354 -12.073 1.00 91.00 82 LYS A O 1
ATOM 640 N N . TYR A 1 83 ? 11.355 3.743 -13.499 1.00 91.06 83 TYR A N 1
ATOM 641 C CA . TYR A 1 83 ? 11.613 2.737 -14.522 1.00 91.06 83 TYR A CA 1
ATOM 642 C C . TYR A 1 83 ? 12.768 1.802 -14.162 1.00 91.06 83 TYR A C 1
ATOM 644 O O . TYR A 1 83 ? 13.005 0.855 -14.889 1.00 91.06 83 TYR A O 1
ATOM 652 N N . ASN A 1 84 ? 13.537 2.056 -13.100 1.00 92.38 84 ASN A N 1
ATOM 653 C CA . ASN A 1 84 ? 14.678 1.209 -12.759 1.00 92.38 84 ASN A CA 1
ATOM 654 C C . ASN A 1 84 ? 14.210 -0.107 -12.124 1.00 92.38 84 ASN A C 1
ATOM 656 O O . ASN A 1 84 ? 13.554 -0.082 -11.088 1.00 92.38 84 ASN A O 1
ATOM 660 N N . TRP A 1 85 ? 14.643 -1.236 -12.684 1.00 89.50 85 TRP A N 1
ATOM 661 C CA . TRP A 1 85 ? 14.277 -2.578 -12.228 1.00 89.50 85 TRP A CA 1
ATOM 662 C C . TRP A 1 85 ? 14.530 -2.817 -10.736 1.00 89.50 85 TRP A C 1
ATOM 664 O O . TRP A 1 85 ? 13.662 -3.342 -10.053 1.00 89.50 85 TRP A O 1
ATOM 674 N N . LYS A 1 86 ? 15.685 -2.410 -10.192 1.00 91.19 86 LYS A N 1
ATOM 675 C CA . LYS A 1 86 ? 15.992 -2.645 -8.768 1.00 91.19 86 LYS A CA 1
ATOM 676 C C . LYS A 1 86 ? 15.056 -1.862 -7.852 1.00 91.19 86 LYS A C 1
ATOM 678 O O . LYS A 1 86 ? 14.679 -2.352 -6.795 1.00 91.19 86 LYS A O 1
ATOM 683 N N . LYS A 1 87 ? 14.693 -0.647 -8.264 1.00 93.88 87 LYS A N 1
ATOM 684 C CA . LYS A 1 87 ? 13.739 0.190 -7.535 1.00 93.88 87 LYS A CA 1
ATOM 685 C C . LYS A 1 87 ? 12.324 -0.371 -7.620 1.00 93.88 87 LYS A C 1
ATOM 687 O O . LYS A 1 87 ? 11.686 -0.515 -6.587 1.00 93.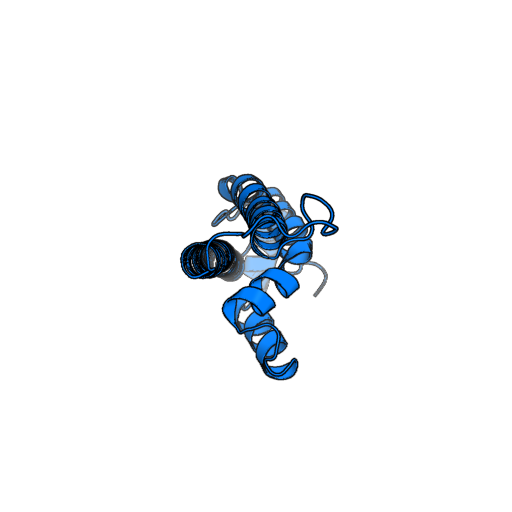88 87 LYS A O 1
ATOM 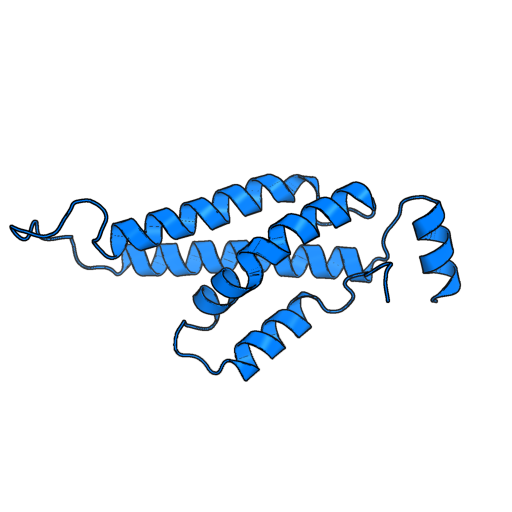692 N N . ALA A 1 88 ? 11.885 -0.749 -8.818 1.00 94.06 88 ALA A N 1
ATOM 693 C CA . ALA A 1 88 ? 10.599 -1.404 -9.029 1.00 94.06 88 ALA A CA 1
ATOM 694 C C . ALA A 1 88 ? 10.491 -2.702 -8.213 1.00 94.06 88 ALA A C 1
ATOM 696 O O . ALA A 1 88 ? 9.518 -2.903 -7.501 1.00 94.06 88 ALA A O 1
ATOM 697 N N . HIS A 1 89 ? 11.529 -3.540 -8.229 1.00 92.50 89 HIS A N 1
ATOM 698 C CA . HIS A 1 89 ? 11.575 -4.761 -7.429 1.00 92.50 89 HIS A CA 1
ATOM 699 C C . HIS A 1 89 ? 11.428 -4.470 -5.932 1.00 92.50 89 HIS A C 1
ATOM 701 O O . HIS A 1 89 ? 10.560 -5.050 -5.292 1.00 92.50 89 HIS A O 1
ATOM 707 N N . MET A 1 90 ? 12.201 -3.516 -5.397 1.00 94.62 90 MET A N 1
ATOM 708 C CA . MET A 1 90 ? 12.070 -3.108 -3.997 1.00 94.62 90 MET A CA 1
ATOM 709 C C . MET A 1 90 ? 10.657 -2.594 -3.685 1.00 94.62 90 MET A C 1
ATOM 711 O O . MET A 1 90 ? 10.089 -2.971 -2.665 1.00 94.62 90 MET A O 1
ATOM 715 N N . PHE A 1 91 ? 10.061 -1.784 -4.568 1.00 97.25 91 PHE A N 1
ATOM 716 C CA . PHE A 1 91 ? 8.680 -1.325 -4.406 1.00 97.25 91 PHE A CA 1
ATOM 717 C C . PHE A 1 91 ? 7.724 -2.512 -4.241 1.00 97.25 91 PHE A C 1
ATOM 719 O O . PHE A 1 91 ? 6.965 -2.568 -3.273 1.00 97.25 91 PHE A O 1
ATOM 726 N N . TRP A 1 92 ? 7.796 -3.477 -5.160 1.00 96.62 92 TRP A N 1
ATOM 727 C CA . TRP A 1 92 ? 6.914 -4.639 -5.168 1.00 96.62 92 TRP A CA 1
ATOM 728 C C . TRP A 1 92 ? 7.129 -5.558 -3.962 1.00 96.62 92 TRP A C 1
ATOM 730 O O . TRP A 1 92 ? 6.149 -5.997 -3.369 1.00 96.62 92 TRP A O 1
ATOM 740 N N . GLU A 1 93 ? 8.375 -5.763 -3.517 1.00 95.81 93 GLU A N 1
ATOM 741 C CA . GLU A 1 93 ? 8.680 -6.540 -2.304 1.00 95.81 93 GLU A CA 1
ATOM 742 C C . GLU A 1 93 ? 8.018 -5.972 -1.040 1.00 95.81 93 GLU A C 1
ATOM 744 O O . GLU A 1 93 ? 7.674 -6.723 -0.124 1.00 95.81 93 GLU A O 1
ATOM 749 N N . TYR A 1 94 ? 7.875 -4.650 -0.947 1.00 97.75 94 TYR A N 1
ATOM 750 C CA . TYR A 1 94 ? 7.219 -4.003 0.187 1.00 97.75 94 TYR A CA 1
ATOM 751 C C . TYR A 1 94 ? 5.706 -3.908 0.010 1.00 97.75 94 TYR A C 1
ATOM 753 O O . TYR A 1 94 ? 4.979 -4.149 0.972 1.00 97.75 94 TYR A O 1
ATOM 761 N N . TRP A 1 95 ? 5.228 -3.626 -1.202 1.00 97.94 95 TRP A N 1
ATOM 762 C CA . TRP A 1 95 ? 3.802 -3.657 -1.522 1.00 97.94 95 TRP A CA 1
ATOM 763 C C . TRP A 1 95 ? 3.183 -5.026 -1.217 1.00 97.94 95 TRP A C 1
ATOM 765 O O . TRP A 1 95 ? 2.181 -5.100 -0.508 1.00 97.94 95 TRP A O 1
ATOM 775 N N . ASP A 1 96 ? 3.813 -6.117 -1.662 1.00 97.88 96 ASP A N 1
ATOM 776 C CA . ASP A 1 96 ? 3.292 -7.477 -1.483 1.00 97.88 96 ASP A CA 1
ATOM 777 C C . ASP A 1 96 ? 3.137 -7.877 -0.008 1.00 97.88 96 ASP A C 1
ATOM 779 O O . ASP A 1 96 ? 2.289 -8.707 0.314 1.00 97.88 96 ASP A O 1
ATOM 783 N N . LYS A 1 97 ? 3.904 -7.260 0.900 1.00 98.00 97 LYS A N 1
ATOM 784 C CA . LYS A 1 97 ? 3.796 -7.507 2.346 1.00 98.00 97 LYS A CA 1
ATOM 785 C C . LYS A 1 97 ? 2.555 -6.886 2.974 1.00 98.00 97 LYS A C 1
ATOM 787 O O . LYS A 1 97 ? 2.139 -7.365 4.020 1.00 98.00 97 LYS A O 1
ATOM 792 N N . ILE A 1 98 ? 2.008 -5.821 2.385 1.00 98.19 98 ILE A N 1
ATOM 793 C CA . ILE A 1 98 ? 0.943 -5.020 3.010 1.00 98.19 98 ILE A CA 1
ATOM 794 C C . ILE A 1 98 ? -0.331 -4.914 2.169 1.00 98.19 98 ILE A C 1
ATOM 796 O O . ILE A 1 98 ? -1.336 -4.410 2.658 1.00 98.19 98 ILE A O 1
ATOM 800 N N . LYS A 1 99 ? -0.320 -5.355 0.905 1.00 98.12 99 LYS A N 1
ATOM 801 C CA . LYS A 1 99 ? -1.411 -5.091 -0.048 1.00 98.12 99 LYS A CA 1
ATOM 802 C C . LYS A 1 99 ? -2.786 -5.559 0.418 1.00 98.12 99 LYS A C 1
ATOM 804 O O . LYS A 1 99 ? -3.775 -4.882 0.157 1.00 98.12 99 LYS A O 1
ATOM 809 N N . HIS A 1 100 ? -2.845 -6.691 1.115 1.00 97.81 100 HIS A N 1
ATOM 810 C CA . HIS A 1 100 ? -4.098 -7.217 1.643 1.00 97.81 100 HIS A CA 1
ATOM 811 C C . HIS A 1 100 ? -4.637 -6.311 2.750 1.00 97.81 100 HIS A C 1
ATOM 813 O O . HIS A 1 100 ? -5.758 -5.831 2.619 1.00 97.81 100 HIS A O 1
ATOM 819 N N . ASP A 1 101 ? -3.817 -5.976 3.746 1.00 97.62 101 ASP A N 1
ATOM 820 C CA . ASP A 1 101 ? -4.197 -5.094 4.857 1.00 97.62 101 ASP A CA 1
ATOM 821 C C . ASP A 1 101 ? -4.629 -3.704 4.358 1.00 97.62 101 ASP A C 1
ATOM 823 O O . ASP A 1 101 ? -5.653 -3.166 4.778 1.00 97.62 101 ASP A O 1
ATOM 827 N N . VAL A 1 102 ? -3.889 -3.135 3.399 1.00 98.25 102 VAL A N 1
ATOM 828 C CA . VAL A 1 102 ? -4.228 -1.843 2.777 1.00 98.25 102 VAL A CA 1
ATOM 829 C C . VAL A 1 102 ? -5.605 -1.908 2.112 1.00 98.25 102 VAL A C 1
ATOM 831 O O . VAL A 1 102 ? -6.425 -1.007 2.298 1.00 98.25 102 VAL A O 1
ATOM 834 N N . VAL A 1 103 ? -5.878 -2.960 1.334 1.00 98.12 103 VAL A N 1
ATOM 835 C CA . VAL A 1 103 ? -7.169 -3.123 0.651 1.00 98.12 103 VAL A CA 1
ATOM 836 C C . VAL A 1 103 ? -8.297 -3.388 1.641 1.00 98.12 103 VAL A C 1
ATOM 838 O O . VAL A 1 103 ? -9.370 -2.819 1.479 1.00 98.12 103 VAL A O 1
ATOM 841 N N . GLU A 1 104 ? -8.070 -4.169 2.694 1.00 96.75 104 GLU A N 1
ATOM 842 C CA . GLU A 1 104 ? -9.066 -4.390 3.747 1.00 96.75 104 GLU A CA 1
ATOM 843 C C . GLU A 1 104 ? -9.449 -3.112 4.482 1.00 96.75 104 GLU A C 1
ATOM 845 O O . GLU A 1 104 ? -10.614 -2.916 4.824 1.00 96.75 104 GLU A O 1
ATOM 850 N N . VAL A 1 105 ? -8.486 -2.228 4.716 1.00 96.75 105 VAL A N 1
ATOM 851 C CA . VAL A 1 105 ? -8.748 -0.941 5.353 1.00 96.75 105 VAL A CA 1
ATOM 852 C C . VAL A 1 105 ? -9.613 -0.054 4.464 1.00 96.75 105 VAL A C 1
ATOM 854 O O . VAL A 1 105 ? -10.595 0.504 4.949 1.00 96.75 105 VAL A O 1
ATOM 857 N N . VAL A 1 106 ? -9.278 0.065 3.177 1.00 97.44 106 VAL A N 1
ATOM 858 C CA . VAL A 1 106 ? -9.975 0.987 2.264 1.00 97.44 106 VAL A CA 1
ATOM 859 C C . VAL A 1 106 ? -11.335 0.442 1.820 1.00 97.44 106 VAL A C 1
ATOM 861 O O . VAL A 1 106 ? -12.307 1.189 1.781 1.00 97.44 106 VAL A O 1
ATOM 864 N N . GLU A 1 107 ? -11.425 -0.852 1.509 1.00 96.12 107 GLU A N 1
ATOM 865 C CA . GLU A 1 107 ? -12.664 -1.500 1.044 1.00 96.12 107 GLU A CA 1
ATOM 866 C C . GLU A 1 107 ? -13.558 -1.976 2.199 1.00 96.12 107 GLU A C 1
ATOM 868 O O . GLU A 1 107 ? -14.652 -2.495 1.982 1.00 96.12 107 GLU A O 1
ATOM 873 N N . GLY A 1 108 ? -13.092 -1.838 3.439 1.00 93.25 108 GLY A N 1
ATOM 874 C CA . GLY A 1 108 ? -13.758 -2.352 4.627 1.00 93.25 108 GLY A CA 1
ATOM 875 C C . GLY A 1 108 ? -13.411 -3.814 4.911 1.00 93.25 108 GLY A C 1
ATOM 876 O O . GLY A 1 108 ? -13.403 -4.679 4.034 1.00 93.25 108 GLY A O 1
ATOM 877 N N . ARG A 1 109 ? -13.154 -4.109 6.188 1.00 91.06 109 ARG A N 1
ATOM 878 C CA . ARG A 1 109 ? -12.729 -5.444 6.636 1.00 91.06 109 ARG A CA 1
ATOM 879 C C . ARG A 1 109 ? -13.793 -6.517 6.403 1.00 91.06 109 ARG A C 1
ATOM 881 O O . ARG A 1 109 ? -13.433 -7.643 6.075 1.00 91.06 109 ARG A O 1
ATOM 888 N N . ASP A 1 110 ? -15.070 -6.147 6.430 1.00 91.50 110 ASP A N 1
ATOM 889 C CA . ASP A 1 110 ? -16.200 -7.065 6.234 1.00 91.50 110 ASP A CA 1
ATOM 890 C C . ASP A 1 110 ? -16.638 -7.212 4.763 1.00 91.50 110 ASP A C 1
ATOM 892 O O . ASP A 1 110 ? -17.631 -7.881 4.477 1.00 91.50 110 ASP A O 1
ATOM 896 N N . SER A 1 111 ? -15.934 -6.584 3.811 1.00 88.69 111 SER A N 1
ATOM 897 C CA . SER A 1 111 ? -16.289 -6.682 2.391 1.00 88.69 111 SER A CA 1
ATOM 898 C C . SER A 1 111 ? -15.909 -8.030 1.766 1.00 88.69 111 SER A C 1
ATOM 900 O O . SER A 1 111 ? -15.030 -8.753 2.250 1.00 88.69 111 SER A O 1
ATOM 902 N N . ASP A 1 112 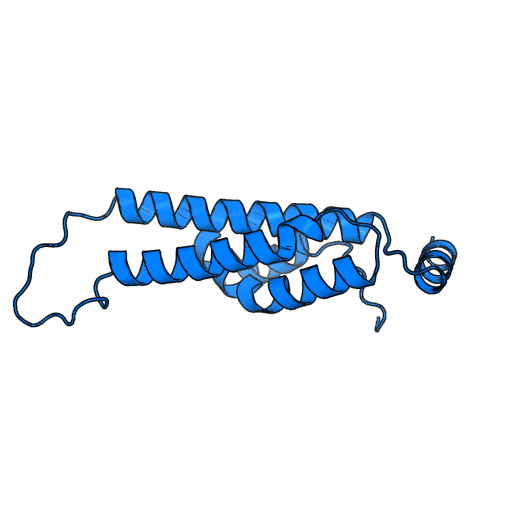? -16.592 -8.366 0.665 1.00 93.62 112 ASP A N 1
ATOM 903 C CA . ASP A 1 112 ? -16.408 -9.608 -0.091 1.00 93.62 112 ASP A CA 1
ATOM 904 C C . ASP A 1 112 ? -14.944 -9.785 -0.529 1.00 93.62 112 ASP A C 1
ATOM 906 O O . ASP A 1 112 ? -14.363 -8.938 -1.213 1.00 93.62 112 ASP A O 1
ATOM 910 N N . THR A 1 113 ? -14.353 -10.928 -0.177 1.00 92.44 113 THR A N 1
ATOM 911 C CA . THR A 1 113 ? -12.987 -11.310 -0.558 1.00 92.44 113 THR A CA 1
ATOM 912 C C . THR A 1 113 ? -12.754 -11.247 -2.071 1.00 92.44 113 THR A C 1
ATOM 914 O O . THR A 1 113 ? -11.658 -10.900 -2.510 1.00 92.44 113 THR A O 1
ATOM 917 N N . THR A 1 114 ? -13.775 -11.532 -2.880 1.00 93.81 114 THR A N 1
ATOM 918 C CA . THR A 1 114 ? -13.728 -11.436 -4.345 1.00 93.81 114 THR A CA 1
ATOM 919 C C . THR A 1 114 ? -13.533 -9.994 -4.800 1.00 93.81 114 THR A C 1
ATOM 921 O O . THR A 1 114 ? -12.718 -9.741 -5.685 1.00 93.81 114 THR A O 1
ATOM 924 N N . LEU A 1 115 ? -14.226 -9.040 -4.168 1.00 92.88 115 LEU A N 1
ATOM 925 C CA . LEU A 1 115 ? -14.073 -7.614 -4.463 1.00 92.88 115 LEU A CA 1
ATOM 926 C C . LEU A 1 115 ? -12.687 -7.116 -4.049 1.00 92.88 115 LEU A C 1
ATOM 928 O O . LEU A 1 115 ? -12.029 -6.429 -4.828 1.00 92.88 115 LEU A O 1
ATOM 932 N N . LYS A 1 116 ? -12.198 -7.533 -2.874 1.00 95.12 116 LYS A N 1
ATOM 933 C CA . LYS A 1 116 ? -10.840 -7.207 -2.409 1.00 95.12 116 LYS A 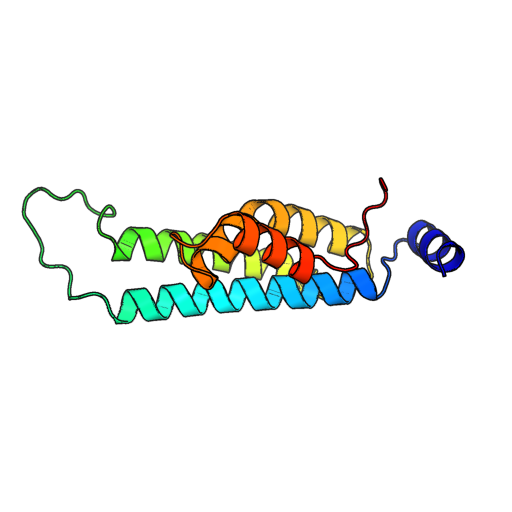CA 1
ATOM 934 C C . LYS A 1 116 ? -9.773 -7.738 -3.370 1.00 95.12 116 LYS A C 1
ATOM 936 O O . LYS A 1 116 ? -8.841 -7.018 -3.716 1.00 95.12 116 LYS A O 1
ATOM 941 N N . LYS A 1 117 ? -9.924 -8.976 -3.852 1.00 96.00 117 LYS A N 1
ATOM 942 C CA . LYS A 1 117 ? -9.016 -9.550 -4.853 1.00 96.00 117 LYS A CA 1
ATOM 943 C C . LYS A 1 117 ? -9.062 -8.768 -6.167 1.00 96.00 117 LYS A C 1
ATOM 945 O O . LYS A 1 117 ? -8.015 -8.364 -6.655 1.00 96.00 117 LYS A O 1
ATOM 950 N N . ALA A 1 118 ? -10.257 -8.492 -6.689 1.00 96.88 118 ALA A N 1
ATOM 951 C CA . ALA A 1 118 ? -10.416 -7.707 -7.911 1.00 96.88 118 ALA A CA 1
ATOM 952 C C . ALA A 1 118 ? -9.793 -6.307 -7.782 1.00 96.88 118 ALA A C 1
ATOM 954 O O . ALA A 1 118 ? -9.212 -5.799 -8.738 1.00 96.88 118 ALA A O 1
ATOM 955 N N . LYS A 1 119 ? -9.856 -5.699 -6.589 1.00 98.19 119 LYS A N 1
ATOM 956 C CA . LYS A 1 119 ? -9.194 -4.422 -6.310 1.00 98.19 119 LYS A CA 1
ATOM 957 C C . LYS A 1 119 ? -7.671 -4.534 -6.374 1.00 98.19 119 LYS A C 1
ATOM 959 O O . LYS A 1 119 ? -7.037 -3.655 -6.947 1.00 98.19 119 LYS A O 1
ATOM 964 N N . ILE A 1 120 ? -7.082 -5.594 -5.818 1.00 98.12 120 ILE A N 1
ATOM 965 C CA . ILE A 1 120 ? -5.637 -5.849 -5.942 1.00 98.12 120 ILE A CA 1
ATOM 966 C C . ILE A 1 120 ? -5.256 -6.016 -7.417 1.00 98.12 120 ILE A C 1
ATOM 968 O O . ILE A 1 120 ? -4.310 -5.372 -7.863 1.00 98.12 120 ILE A O 1
ATOM 972 N N . ASP A 1 121 ? -6.022 -6.801 -8.176 1.00 97.69 121 ASP A N 1
ATOM 973 C CA . ASP A 1 121 ? -5.767 -7.041 -9.601 1.00 97.69 121 ASP A CA 1
ATOM 974 C C . ASP A 1 121 ? -5.835 -5.729 -10.420 1.00 97.69 121 ASP A C 1
ATOM 976 O O . ASP A 1 121 ? -4.971 -5.467 -11.255 1.00 97.69 121 ASP A O 1
ATOM 980 N N . GLU A 1 122 ? -6.808 -4.854 -10.137 1.00 97.94 122 GLU A N 1
ATOM 981 C CA . GLU A 1 122 ? -6.915 -3.509 -10.734 1.00 97.94 122 GLU A CA 1
ATOM 982 C C . GLU A 1 122 ? -5.714 -2.617 -10.371 1.00 97.94 122 GLU A C 1
ATOM 984 O O . GLU A 1 122 ? -5.145 -1.916 -11.216 1.00 97.94 122 GLU A O 1
ATOM 989 N N . LEU A 1 123 ? -5.304 -2.622 -9.101 1.00 98.25 123 LEU A N 1
ATOM 990 C CA . LEU A 1 123 ? -4.172 -1.822 -8.637 1.00 98.25 123 LEU A CA 1
ATOM 991 C C . LEU A 1 123 ? -2.873 -2.272 -9.308 1.00 98.25 123 LEU A C 1
ATOM 993 O O . LEU A 1 123 ? -2.123 -1.429 -9.806 1.00 98.25 123 LEU A O 1
ATOM 997 N N . GLU A 1 124 ? -2.656 -3.581 -9.399 1.00 97.81 124 GLU A N 1
ATOM 998 C CA . GLU A 1 124 ? -1.462 -4.197 -9.974 1.00 97.81 124 GLU A CA 1
ATOM 999 C C . GLU A 1 124 ? -1.509 -4.316 -11.509 1.00 97.81 124 GLU A C 1
ATOM 1001 O O . GLU A 1 124 ? -0.552 -4.797 -12.108 1.00 97.81 124 GLU A O 1
ATOM 1006 N N . GLU A 1 125 ? -2.557 -3.830 -12.186 1.00 96.69 125 GLU A N 1
ATOM 1007 C CA . GLU A 1 125 ? -2.684 -3.947 -13.645 1.00 96.69 125 GLU A CA 1
ATOM 1008 C C . GLU A 1 125 ? -1.468 -3.364 -14.397 1.00 96.69 125 GLU A C 1
ATOM 1010 O O . GLU A 1 125 ? -1.180 -2.162 -14.364 1.00 96.69 125 GLU A O 1
ATOM 1015 N N . GLY A 1 126 ? -0.755 -4.215 -15.134 1.00 93.62 126 GLY A N 1
ATOM 1016 C CA . GLY A 1 126 ? 0.448 -3.822 -15.868 1.00 93.62 126 GLY A CA 1
ATOM 1017 C C . GLY A 1 126 ? 1.737 -3.862 -15.044 1.00 93.62 126 GLY A C 1
ATOM 1018 O O . GLY A 1 126 ? 2.782 -3.488 -15.585 1.00 93.62 126 GLY A O 1
ATOM 1019 N N . ARG A 1 127 ? 1.685 -4.340 -13.791 1.00 94.00 127 ARG A N 1
ATOM 1020 C CA . ARG A 1 127 ? 2.853 -4.829 -13.050 1.00 94.00 127 ARG A CA 1
ATOM 1021 C C . ARG A 1 127 ? 3.640 -5.784 -13.940 1.00 94.00 127 ARG A C 1
ATOM 1023 O O . ARG A 1 127 ? 3.077 -6.644 -14.611 1.00 94.00 127 ARG A O 1
ATOM 1030 N N . TYR A 1 128 ? 4.949 -5.596 -13.967 1.00 88.62 128 TYR A N 1
ATOM 1031 C CA . TYR A 1 128 ? 5.848 -6.424 -14.746 1.00 88.62 128 TYR A CA 1
ATOM 1032 C C . TYR A 1 128 ? 6.463 -7.495 -13.852 1.00 88.62 128 TYR A C 1
ATOM 1034 O O . TYR A 1 128 ? 7.295 -7.195 -12.992 1.00 88.62 128 TYR A O 1
ATOM 1042 N N . ASP A 1 129 ? 6.080 -8.745 -14.093 1.00 80.12 129 ASP A N 1
ATOM 1043 C CA . ASP A 1 129 ? 6.726 -9.913 -13.509 1.00 80.12 129 ASP A CA 1
ATOM 1044 C C . ASP A 1 129 ? 7.697 -10.521 -14.537 1.00 80.12 129 ASP A C 1
ATOM 1046 O O . ASP A 1 129 ? 7.277 -10.908 -15.623 1.00 80.12 129 ASP A O 1
ATOM 1050 N N . PRO A 1 130 ? 9.012 -10.587 -14.262 1.00 67.06 130 PRO A N 1
ATOM 1051 C CA . PRO A 1 130 ? 9.974 -11.206 -15.174 1.00 67.06 130 PRO A CA 1
ATOM 1052 C C . PRO A 1 130 ? 9.876 -12.741 -15.218 1.00 67.06 130 PRO A C 1
ATOM 1054 O O . PRO A 1 130 ? 10.623 -13.353 -15.986 1.00 67.06 130 PRO A O 1
ATOM 1057 N N . THR A 1 131 ? 9.074 -13.356 -14.342 1.00 64.00 131 THR A N 1
ATOM 1058 C CA . THR A 1 131 ? 8.863 -14.809 -14.278 1.00 64.00 131 THR A CA 1
ATOM 1059 C C . THR A 1 131 ? 7.639 -15.288 -15.059 1.00 64.00 131 THR A C 1
ATOM 1061 O O . THR A 1 131 ? 7.552 -16.488 -15.330 1.00 64.00 131 THR A O 1
ATOM 1064 N N . GLU A 1 132 ? 6.763 -14.363 -15.467 1.00 51.09 132 GLU A N 1
ATOM 1065 C CA . GLU A 1 132 ? 5.682 -14.573 -16.443 1.00 51.09 132 GLU A CA 1
ATOM 1066 C C . GLU A 1 132 ? 6.174 -14.357 -17.888 1.00 51.09 132 GLU A C 1
ATOM 1068 O O . GLU A 1 132 ? 5.754 -15.142 -18.770 1.00 51.09 132 GLU A O 1
#

Sequence (132 aa):
MEFINKLGYKAGFVPMGDVNAQKRCYAYIGRAIDTIQTRINDLPPVENEPGVPPGTDEASLLKNEIRVFQNTRDLVEASEGKYNWKKAHMFWEYWDKIKHDVVEVVEGRDSDTTLKKAKIDELEEGRYDPTE

Foldseek 3Di:
DVVVQVVLVVVQFHDQLLLQLLVLLLVLLVLLLVLLVVVLVPDDPDDPDPPDDPQPDPNSVSVVVSVLSVVLSVQLVVLHSDGGNVSSVSSVVSSVVCLLVSLCSNVPVPDDPVVSVVVNCVSCGSNDDPVD